Protein AF-A0A2E6W695-F1 (afdb_monomer_lite)

Foldseek 3Di:
DDPQQDDPVLVVCVVVVAADPPPVDPQAWPASVQSRGNSSVCSVPPDDQLCVVCVRRVHDSVVSVVVVVVVVVVCCVDPNVVVVD

pLDDT: mean 93.93, std 8.45, range [51.88, 98.44]

Sequence (85 aa):
MKKDGLLDCSRECMSTNKSCKKTSCRFFINYKKEHNCALVAIYENGPMTLRQIGDRLGISFARVKQIESQALKKIENSSLKSFLN

Secondary structure (DSSP, 8-state):
--TT---HHHHHHHHHT-----TTSTTB-S-GGGTTBHHHHHHHH-S--HHHHHHHHTS-HHHHHHHHHHHHHHHHTSGGGGGG-

Structure (mmCIF, N/CA/C/O backbone):
data_AF-A0A2E6W695-F1
#
_entry.id   AF-A0A2E6W695-F1
#
loop_
_atom_site.group_PDB
_atom_site.id
_atom_site.type_symbol
_atom_site.label_atom_id
_atom_site.label_alt_id
_atom_site.label_comp_id
_atom_site.label_asym_id
_atom_site.label_entity_id
_atom_site.label_seq_id
_atom_site.pdbx_PDB_ins_code
_atom_site.Cartn_x
_atom_site.Cartn_y
_atom_site.Cartn_z
_atom_site.occupancy
_atom_site.B_iso_or_equiv
_atom_site.auth_seq_id
_atom_site.auth_comp_id
_atom_site.auth_asym_id
_atom_site.auth_atom_id
_atom_site.pdbx_PDB_model_num
ATOM 1 N N . MET A 1 1 ? -1.201 -21.084 12.165 1.00 51.88 1 MET A N 1
ATOM 2 C CA . MET A 1 1 ? -1.307 -19.712 11.612 1.00 51.88 1 MET A CA 1
ATOM 3 C C . MET A 1 1 ? -2.388 -19.698 10.546 1.00 51.88 1 MET A C 1
ATOM 5 O O . MET A 1 1 ? -2.425 -20.627 9.746 1.00 51.88 1 MET A O 1
ATOM 9 N N 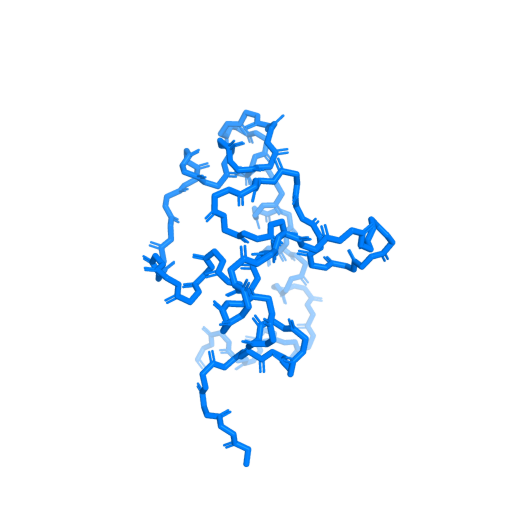. LYS A 1 2 ? -3.279 -18.699 10.543 1.00 62.91 2 LYS A N 1
ATOM 10 C CA . LYS A 1 2 ? -4.243 -18.530 9.444 1.00 62.91 2 LYS A CA 1
ATOM 11 C C . LYS A 1 2 ? -3.471 -18.186 8.161 1.00 62.91 2 LYS A C 1
ATOM 13 O O . LYS A 1 2 ? -2.501 -17.437 8.222 1.00 62.91 2 LYS A O 1
ATOM 18 N N . LYS A 1 3 ? -3.864 -18.766 7.023 1.00 80.25 3 LYS A N 1
ATOM 19 C CA . LYS A 1 3 ? -3.188 -18.606 5.716 1.00 80.25 3 LYS A CA 1
ATOM 20 C C . LYS A 1 3 ? -3.610 -17.331 4.960 1.00 80.25 3 LYS A C 1
ATOM 22 O O . LYS A 1 3 ? -3.287 -17.186 3.792 1.00 80.25 3 LYS A O 1
ATOM 27 N N . ASP A 1 4 ? -4.343 -16.433 5.616 1.00 88.38 4 ASP A N 1
ATOM 28 C CA . ASP A 1 4 ? -5.012 -15.271 5.011 1.00 88.38 4 ASP A CA 1
ATOM 29 C C . ASP A 1 4 ? -4.122 -14.016 4.889 1.00 88.38 4 ASP A C 1
ATOM 31 O O . ASP A 1 4 ? -4.520 -13.042 4.260 1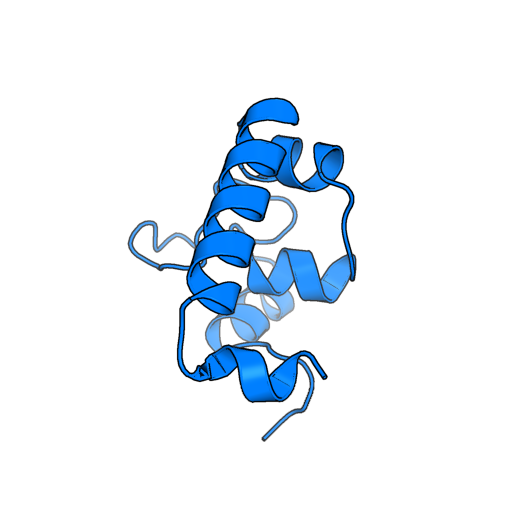.00 88.38 4 ASP A O 1
ATOM 35 N N . GLY A 1 5 ? -2.924 -14.015 5.486 1.00 89.50 5 GLY A N 1
ATOM 36 C CA . GLY A 1 5 ? -1.997 -12.876 5.443 1.00 89.50 5 GLY A CA 1
ATOM 37 C C . GLY A 1 5 ? -2.402 -11.675 6.311 1.00 89.50 5 GLY A C 1
ATOM 38 O O . GLY A 1 5 ? -1.727 -10.646 6.274 1.00 89.50 5 GLY A O 1
ATOM 39 N N . LEU A 1 6 ? -3.463 -11.788 7.118 1.00 95.62 6 LEU A N 1
ATOM 40 C CA . LEU A 1 6 ? -3.941 -10.707 7.982 1.00 95.62 6 LEU A CA 1
ATOM 41 C C . LEU A 1 6 ? -3.278 -10.734 9.366 1.00 95.62 6 LEU A C 1
ATOM 43 O O . LEU A 1 6 ? -3.071 -11.794 9.969 1.00 95.62 6 LEU A O 1
ATOM 47 N N . LEU A 1 7 ? -3.022 -9.544 9.913 1.00 95.69 7 LEU A N 1
ATOM 48 C CA . LEU A 1 7 ? -2.690 -9.362 11.328 1.00 95.69 7 LEU A CA 1
ATOM 49 C C . LEU A 1 7 ? -3.967 -9.306 12.174 1.00 95.69 7 LEU A C 1
ATOM 51 O O . LEU A 1 7 ? -5.044 -8.985 11.669 1.00 95.69 7 LEU A O 1
ATOM 55 N N . ASP A 1 8 ? -3.847 -9.545 13.480 1.00 96.19 8 ASP A N 1
ATOM 56 C CA . ASP A 1 8 ? -4.998 -9.485 14.390 1.00 96.19 8 ASP A CA 1
ATOM 57 C C . ASP A 1 8 ? -5.643 -8.096 14.420 1.00 96.19 8 ASP A C 1
ATOM 59 O O . ASP A 1 8 ? -6.864 -7.991 14.354 1.00 96.19 8 ASP A O 1
ATOM 63 N N . CYS A 1 9 ? -4.841 -7.027 14.368 1.00 96.50 9 CYS A N 1
ATOM 64 C CA . CYS A 1 9 ? -5.361 -5.661 14.276 1.00 96.50 9 CYS A CA 1
ATOM 65 C C . CYS A 1 9 ? -6.113 -5.386 12.962 1.00 96.50 9 CYS A C 1
ATOM 67 O O . CYS A 1 9 ? -7.061 -4.604 12.954 1.00 96.50 9 CYS A O 1
ATOM 69 N N . SER A 1 10 ? -5.733 -6.034 11.854 1.00 97.00 10 SER A N 1
ATOM 70 C CA . SER A 1 10 ? -6.470 -5.933 10.589 1.00 97.00 10 SER A CA 1
ATOM 71 C C . SER A 1 10 ? -7.843 -6.595 10.719 1.00 97.00 10 SER A C 1
ATOM 73 O O . SER A 1 10 ? -8.842 -5.996 10.329 1.00 97.00 10 SER A O 1
ATOM 75 N N . ARG A 1 11 ? -7.913 -7.781 11.345 1.00 96.62 11 ARG A N 1
ATOM 76 C CA . ARG A 1 11 ? -9.183 -8.482 11.617 1.00 96.62 11 ARG A CA 1
ATOM 77 C C . ARG A 1 11 ? -10.077 -7.700 12.579 1.00 96.62 11 ARG A C 1
ATOM 79 O O . ARG A 1 11 ? -11.292 -7.659 12.401 1.00 96.62 11 ARG A O 1
ATOM 86 N N . GLU A 1 12 ? -9.489 -7.055 13.582 1.00 96.88 12 GLU A N 1
ATOM 87 C CA . GLU A 1 12 ? -10.214 -6.175 14.501 1.00 96.88 12 GLU A CA 1
ATOM 88 C C . GLU A 1 12 ? -10.816 -4.970 13.765 1.00 96.88 12 GLU A C 1
ATOM 90 O O . GLU A 1 12 ? -12.000 -4.679 13.925 1.00 96.88 12 GLU A O 1
ATOM 95 N N . CYS A 1 13 ? -10.044 -4.303 12.901 1.00 97.38 13 CYS A N 1
ATOM 96 C CA . CYS A 1 13 ? -10.549 -3.181 12.105 1.00 97.38 13 CYS A CA 1
ATOM 97 C C . CYS A 1 13 ? -11.732 -3.596 11.217 1.00 97.38 13 CYS A C 1
ATOM 99 O O . CYS A 1 13 ? -12.732 -2.881 11.176 1.00 97.38 13 CYS A O 1
ATOM 101 N N . MET A 1 14 ? -11.644 -4.768 10.575 1.00 97.12 14 MET A N 1
ATOM 102 C CA . MET A 1 14 ? -12.719 -5.325 9.744 1.00 97.12 14 MET A CA 1
ATOM 103 C C . MET A 1 14 ? -13.963 -5.694 10.564 1.00 97.12 14 MET A C 1
ATOM 105 O O . MET A 1 14 ? -15.068 -5.280 10.234 1.00 97.12 14 MET A O 1
ATOM 109 N N . SER A 1 15 ? -13.796 -6.428 11.668 1.00 97.12 15 SER A N 1
ATOM 110 C CA . SER A 1 15 ? -14.922 -6.859 12.518 1.00 97.12 15 SER A CA 1
ATOM 111 C C . SER A 1 15 ? -15.628 -5.701 13.226 1.00 97.12 15 SER A C 1
ATOM 113 O O . SER A 1 15 ? -16.835 -5.756 13.443 1.00 97.12 15 SER A O 1
ATOM 115 N N . THR A 1 16 ? -14.897 -4.636 13.560 1.00 97.00 16 THR A N 1
ATOM 116 C CA . THR A 1 16 ? -15.459 -3.429 14.184 1.00 97.00 16 THR A CA 1
ATOM 117 C C . THR A 1 16 ? -15.871 -2.357 13.177 1.00 97.00 16 THR A C 1
ATOM 119 O O . THR A 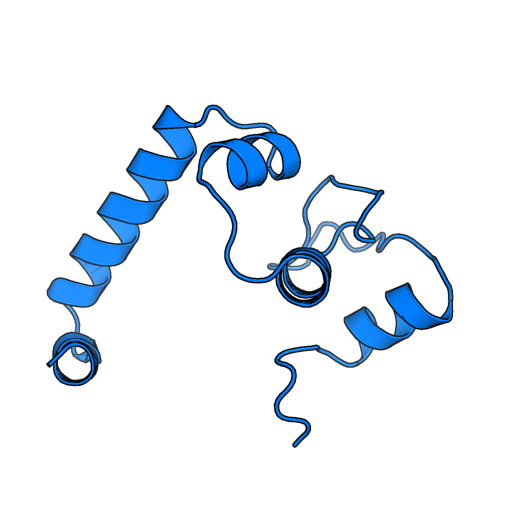1 16 ? -16.422 -1.333 13.582 1.00 97.00 16 THR A O 1
ATOM 122 N N . ASN A 1 17 ? -15.605 -2.572 11.884 1.00 95.94 17 ASN A N 1
ATOM 123 C CA . ASN A 1 17 ? -15.822 -1.618 10.798 1.00 95.94 17 ASN A CA 1
ATOM 124 C C . ASN A 1 17 ? -15.204 -0.227 11.077 1.00 95.94 17 ASN A C 1
ATOM 126 O O . ASN A 1 17 ? -15.795 0.817 10.795 1.00 95.94 17 ASN A O 1
ATOM 130 N N . LYS A 1 18 ? -14.009 -0.195 11.683 1.00 96.44 18 LYS A N 1
ATOM 131 C CA . LYS A 1 18 ? -13.306 1.042 12.068 1.00 96.44 18 LYS A CA 1
ATOM 132 C C . LYS A 1 18 ? -12.010 1.194 11.292 1.00 96.44 18 LYS A C 1
ATOM 134 O O . LYS A 1 18 ? -11.219 0.264 11.179 1.00 96.44 18 LYS A O 1
ATOM 139 N N . SER A 1 19 ? -11.747 2.401 10.795 1.00 96.81 19 SER A N 1
ATOM 140 C CA . SER A 1 19 ? -10.462 2.703 10.164 1.00 96.81 19 SER A CA 1
ATOM 141 C C . SER A 1 19 ? -9.342 2.808 11.201 1.00 96.81 19 SER A C 1
ATOM 143 O O . SER A 1 19 ? -9.494 3.448 12.246 1.00 96.81 19 SER A O 1
ATOM 145 N N . CYS A 1 20 ? -8.187 2.226 10.879 1.00 96.81 20 CYS A N 1
ATOM 146 C CA . CYS A 1 20 ? -6.989 2.310 11.699 1.00 96.81 20 CYS A CA 1
ATOM 147 C C . CYS A 1 20 ? -6.522 3.769 11.828 1.00 96.81 20 CYS A C 1
ATOM 149 O O . CYS A 1 20 ? -6.502 4.524 10.852 1.00 96.81 20 CYS A O 1
ATOM 151 N N . LYS A 1 21 ? -6.125 4.162 13.044 1.00 96.75 21 LYS A N 1
ATOM 152 C CA . LYS A 1 21 ? -5.604 5.506 13.359 1.00 96.75 21 LYS A CA 1
ATOM 153 C C . LYS A 1 21 ? -4.081 5.544 13.518 1.00 96.75 21 LYS A C 1
ATOM 155 O O . LYS A 1 21 ? -3.505 6.616 13.668 1.00 96.75 21 LYS A O 1
ATOM 160 N N . LYS A 1 22 ? -3.415 4.385 13.508 1.00 97.00 22 LYS A N 1
ATOM 161 C CA . LYS A 1 22 ? -1.969 4.272 13.733 1.00 97.00 22 LYS A CA 1
ATOM 162 C C . LYS A 1 22 ? -1.197 4.587 12.449 1.00 97.00 22 LYS A C 1
ATOM 164 O O . LYS A 1 22 ? -0.800 3.679 11.723 1.00 97.00 22 LYS A O 1
ATOM 169 N N . THR A 1 23 ? -0.958 5.871 12.201 1.00 96.75 23 THR A N 1
ATOM 170 C CA . THR A 1 23 ? -0.228 6.374 11.021 1.00 96.75 23 THR A CA 1
ATOM 171 C C . THR A 1 23 ? 1.231 5.915 10.956 1.00 96.75 23 THR A C 1
ATOM 173 O O . THR A 1 23 ? 1.796 5.838 9.873 1.00 96.75 23 THR A O 1
ATOM 176 N N . SER A 1 24 ? 1.837 5.545 12.090 1.00 97.25 24 SER A N 1
ATOM 177 C CA . SER A 1 24 ? 3.197 4.988 12.155 1.00 97.25 24 SER A CA 1
ATOM 178 C C . SER A 1 24 ? 3.300 3.516 11.736 1.00 97.25 24 SER A C 1
ATOM 180 O O . SER A 1 24 ? 4.393 2.954 11.698 1.00 97.25 24 SER A O 1
ATOM 182 N N . CYS A 1 25 ? 2.179 2.845 11.455 1.00 97.31 25 CYS A N 1
ATOM 183 C CA . CYS A 1 25 ? 2.196 1.457 11.009 1.00 97.31 25 CYS A CA 1
ATOM 184 C C . CYS A 1 25 ? 2.737 1.351 9.576 1.00 97.31 25 CYS A C 1
ATOM 186 O O . CYS A 1 25 ? 2.259 2.038 8.681 1.00 97.31 25 CYS A O 1
ATO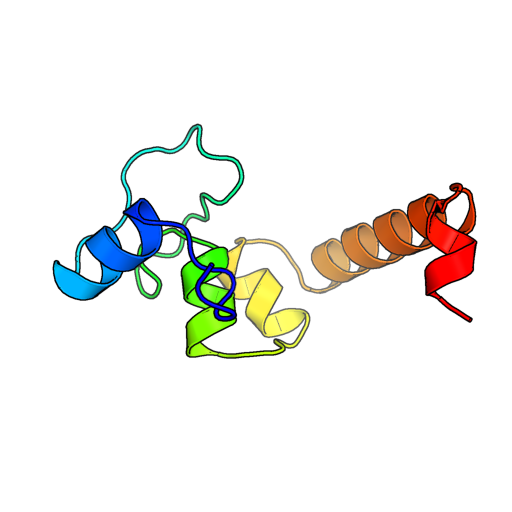M 188 N N . ARG A 1 26 ? 3.650 0.405 9.320 1.00 96.94 26 ARG A N 1
ATOM 189 C CA . ARG A 1 26 ? 4.187 0.134 7.969 1.00 96.94 26 ARG A CA 1
ATOM 190 C C . ARG A 1 26 ? 3.137 -0.256 6.919 1.00 96.94 26 ARG A C 1
ATOM 192 O O . ARG A 1 26 ? 3.417 -0.173 5.733 1.00 96.94 26 ARG A O 1
ATOM 199 N N . PHE A 1 27 ? 1.964 -0.722 7.354 1.00 97.12 27 PHE A N 1
ATOM 200 C CA . PHE A 1 27 ? 0.845 -1.089 6.479 1.00 97.12 27 PHE A CA 1
ATOM 201 C C . PHE A 1 27 ? -0.242 -0.010 6.434 1.00 97.12 27 PHE A C 1
ATOM 203 O O . PHE A 1 27 ? -1.304 -0.249 5.861 1.00 97.12 27 PHE A O 1
ATOM 210 N N . PHE A 1 28 ? -0.023 1.139 7.078 1.00 97.94 28 PHE A N 1
ATOM 211 C CA . PHE A 1 28 ? -0.970 2.241 7.035 1.00 97.94 28 PHE A CA 1
ATOM 212 C C . PHE A 1 28 ? -1.003 2.841 5.630 1.00 97.94 28 PHE A C 1
ATOM 214 O O . PHE A 1 28 ? 0.032 3.200 5.071 1.00 97.94 28 PHE A O 1
ATOM 221 N N . ILE A 1 29 ? -2.206 2.981 5.089 1.00 97.38 29 ILE A N 1
ATOM 222 C CA . ILE A 1 29 ? -2.482 3.725 3.860 1.00 97.38 29 ILE A CA 1
ATOM 223 C C . ILE A 1 29 ? -3.630 4.679 4.152 1.00 97.38 29 ILE A C 1
ATOM 225 O O . ILE A 1 29 ? -4.534 4.336 4.908 1.00 97.38 29 ILE A O 1
ATOM 229 N N . ASN A 1 30 ? -3.625 5.880 3.580 1.00 97.25 30 ASN A N 1
ATOM 230 C CA . ASN A 1 30 ? -4.709 6.835 3.807 1.00 97.25 30 ASN A CA 1
ATOM 231 C C . ASN A 1 30 ? -5.925 6.506 2.923 1.00 97.25 30 ASN A C 1
ATOM 233 O O . ASN A 1 30 ? -6.287 7.267 2.029 1.00 97.25 30 ASN A O 1
ATOM 237 N N . TYR A 1 31 ? -6.533 5.343 3.162 1.00 97.62 31 TYR A N 1
ATOM 238 C CA . TYR A 1 31 ? -7.652 4.824 2.385 1.00 97.62 31 TYR A CA 1
ATOM 239 C C . TYR A 1 31 ? -8.726 4.226 3.299 1.00 97.62 31 TYR A C 1
ATOM 241 O O . TYR A 1 31 ? -8.704 3.050 3.670 1.00 97.62 31 TYR A O 1
ATOM 249 N N . LYS A 1 32 ? -9.692 5.069 3.683 1.00 96.56 32 LYS A N 1
ATOM 250 C CA . LYS A 1 32 ? -10.684 4.748 4.724 1.00 96.56 32 LYS A CA 1
ATOM 251 C C . LYS A 1 32 ? -11.599 3.579 4.376 1.00 96.56 32 LYS A C 1
ATOM 253 O O . LYS A 1 32 ? -12.017 2.882 5.298 1.00 96.56 32 LYS A O 1
ATOM 258 N N . LYS A 1 33 ? -11.889 3.381 3.081 1.00 96.00 33 LYS A N 1
ATOM 259 C CA . LYS A 1 33 ? -12.759 2.301 2.586 1.00 96.00 33 LYS A CA 1
ATOM 260 C C . LYS A 1 33 ? -12.239 0.917 2.980 1.00 96.00 33 LYS A C 1
ATOM 262 O O . LYS A 1 33 ? -13.044 0.039 3.222 1.00 96.00 33 LYS A O 1
ATOM 267 N N . GLU A 1 34 ? -10.921 0.774 3.117 1.00 97.25 34 GLU A N 1
ATOM 268 C CA . GLU A 1 34 ? -10.241 -0.482 3.473 1.00 97.25 34 GLU A CA 1
ATOM 269 C C . GLU A 1 34 ? -9.509 -0.308 4.810 1.00 97.25 34 GLU A C 1
ATOM 271 O O . GLU A 1 34 ? -8.342 -0.660 4.997 1.00 97.25 34 GLU A O 1
ATOM 276 N N . HIS A 1 35 ? -10.191 0.356 5.743 1.00 97.81 35 HIS A N 1
ATOM 277 C CA . HIS A 1 35 ? -9.753 0.575 7.118 1.00 97.81 35 HIS A CA 1
ATOM 278 C C . HIS A 1 35 ? -8.360 1.200 7.290 1.00 97.81 35 HIS A C 1
ATOM 280 O O . HIS A 1 35 ? -7.721 1.008 8.327 1.00 97.81 35 HIS A O 1
ATOM 286 N N . ASN A 1 36 ? -7.894 1.989 6.320 1.00 98.06 36 ASN A N 1
ATOM 287 C CA . ASN A 1 36 ? -6.543 2.549 6.288 1.00 98.06 36 ASN A CA 1
ATOM 288 C C . ASN A 1 36 ? -5.425 1.485 6.364 1.00 98.06 36 ASN A C 1
ATOM 290 O O . ASN A 1 36 ? -4.361 1.740 6.935 1.00 98.06 36 ASN A O 1
ATOM 294 N N . CYS A 1 37 ? -5.656 0.276 5.841 1.00 97.94 37 CYS A N 1
ATOM 295 C CA . CYS A 1 37 ? -4.726 -0.843 5.968 1.00 97.94 37 CYS A CA 1
ATOM 296 C C . CYS A 1 37 ? -4.468 -1.540 4.628 1.00 97.94 37 CYS A C 1
ATOM 298 O O . CYS A 1 37 ? -5.372 -2.111 4.025 1.00 97.94 37 CYS A O 1
ATOM 300 N N . ALA A 1 38 ? -3.202 -1.589 4.208 1.00 97.56 38 ALA A N 1
ATOM 301 C CA . ALA A 1 38 ? -2.796 -2.272 2.982 1.00 97.56 38 ALA A CA 1
ATOM 302 C C . ALA A 1 38 ? -3.103 -3.780 3.002 1.00 97.56 38 ALA A C 1
ATOM 304 O O . ALA A 1 38 ? -3.429 -4.347 1.966 1.00 97.56 38 ALA A O 1
ATOM 305 N N . LEU A 1 39 ? -3.033 -4.437 4.168 1.00 97.12 39 LEU A N 1
ATOM 306 C CA . LEU A 1 39 ? -3.349 -5.868 4.274 1.00 97.12 39 LEU A CA 1
ATOM 307 C C . LEU A 1 39 ? -4.841 -6.140 4.057 1.00 97.12 39 LEU A C 1
ATOM 309 O O . LEU A 1 39 ? -5.185 -7.110 3.393 1.00 97.12 39 LEU A O 1
ATOM 313 N N . VAL A 1 40 ? -5.711 -5.263 4.572 1.00 97.56 40 VAL A N 1
ATOM 314 C CA . VAL A 1 40 ? -7.159 -5.331 4.319 1.00 97.56 40 VAL A CA 1
ATOM 315 C C . VAL A 1 40 ? -7.431 -5.097 2.836 1.00 97.56 40 VAL A C 1
ATOM 317 O O . VAL A 1 40 ? -8.118 -5.899 2.217 1.00 97.56 40 VAL A O 1
ATOM 320 N N . ALA A 1 41 ? -6.814 -4.066 2.248 1.00 97.44 41 ALA A N 1
ATOM 321 C CA . ALA A 1 41 ? -6.942 -3.772 0.823 1.00 97.44 41 ALA A CA 1
ATOM 322 C C . ALA A 1 41 ? -6.604 -4.987 -0.058 1.00 97.44 41 ALA A C 1
ATOM 324 O O . ALA A 1 41 ? -7.35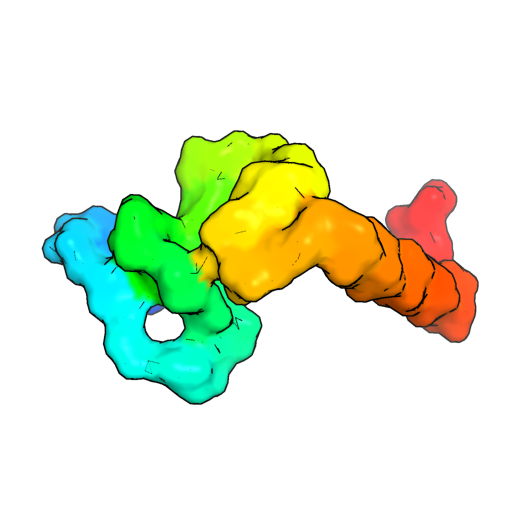4 -5.323 -0.971 1.00 97.44 41 ALA A O 1
ATOM 325 N N . ILE A 1 42 ? -5.495 -5.674 0.238 1.00 96.38 42 ILE A N 1
ATOM 326 C CA . ILE A 1 42 ? -5.076 -6.884 -0.483 1.00 96.38 42 ILE A CA 1
ATOM 327 C C . ILE A 1 42 ? -6.052 -8.039 -0.239 1.00 96.38 42 ILE A C 1
ATOM 329 O O . ILE A 1 42 ? -6.402 -8.742 -1.181 1.00 96.38 42 ILE A O 1
ATOM 333 N N . TYR A 1 43 ? -6.497 -8.240 1.001 1.00 96.56 43 TYR A N 1
ATOM 334 C CA . TYR A 1 43 ? -7.406 -9.333 1.346 1.00 96.56 43 TYR A CA 1
ATOM 335 C C . TYR A 1 43 ? -8.773 -9.203 0.657 1.00 96.56 43 TYR A C 1
ATOM 337 O O . TYR A 1 43 ? -9.295 -10.193 0.153 1.00 96.56 43 TYR A O 1
ATOM 345 N N . GLU A 1 44 ? -9.339 -7.996 0.594 1.00 95.88 44 GLU A N 1
ATOM 346 C CA . GLU A 1 44 ? -10.673 -7.760 0.022 1.00 95.88 44 GLU A CA 1
ATOM 347 C C . GLU A 1 44 ? -10.688 -7.725 -1.512 1.00 95.88 44 GLU A C 1
ATOM 349 O O . GLU A 1 44 ? -11.696 -8.077 -2.121 1.00 95.88 44 GLU A O 1
ATOM 354 N N . ASN A 1 45 ? -9.588 -7.307 -2.146 1.00 96.44 45 ASN A N 1
ATOM 355 C CA . ASN A 1 45 ? -9.540 -7.098 -3.599 1.00 96.44 45 ASN A CA 1
ATOM 356 C C . ASN A 1 45 ? -8.682 -8.133 -4.341 1.00 96.44 45 ASN A C 1
ATOM 358 O O . ASN A 1 45 ? -8.781 -8.243 -5.563 1.00 96.44 45 ASN A O 1
ATOM 362 N N . GLY A 1 46 ? -7.818 -8.868 -3.637 1.00 95.25 46 GLY A N 1
ATOM 363 C CA . GLY A 1 46 ? -6.809 -9.724 -4.252 1.00 95.25 46 GLY A CA 1
ATOM 364 C C . GLY A 1 46 ? -5.726 -8.924 -4.997 1.00 95.25 46 GLY A C 1
ATOM 365 O O . GLY A 1 46 ? -5.393 -7.799 -4.605 1.00 95.25 46 GLY A O 1
ATOM 366 N N . PRO A 1 47 ? -5.132 -9.495 -6.063 1.00 94.50 47 PRO A N 1
ATOM 367 C CA . PRO A 1 47 ? -4.200 -8.780 -6.928 1.00 94.50 47 PRO A CA 1
ATOM 368 C C . PRO A 1 47 ? -4.848 -7.533 -7.539 1.00 94.50 47 PRO A C 1
ATOM 370 O O . PRO A 1 47 ? -5.901 -7.604 -8.167 1.00 94.50 47 PRO A O 1
ATOM 373 N N . MET A 1 48 ? -4.191 -6.385 -7.389 1.00 96.81 48 MET A N 1
ATOM 374 C CA . MET A 1 48 ? -4.684 -5.100 -7.882 1.00 96.81 48 MET A CA 1
ATOM 375 C C . MET A 1 48 ? -3.829 -4.576 -9.031 1.00 96.81 48 MET A C 1
ATOM 377 O O . MET A 1 48 ? -2.617 -4.779 -9.084 1.00 96.81 48 MET A O 1
ATOM 381 N N . THR A 1 49 ? -4.459 -3.825 -9.929 1.00 97.94 49 THR A N 1
ATOM 382 C CA . THR A 1 49 ? -3.751 -3.086 -10.977 1.00 97.94 49 THR A CA 1
ATOM 383 C C . THR A 1 49 ? -2.952 -1.918 -10.392 1.00 97.94 49 THR A C 1
ATOM 385 O O . THR A 1 49 ? -3.299 -1.347 -9.357 1.00 97.94 49 THR A O 1
ATOM 388 N N . LEU A 1 50 ? -1.917 -1.472 -11.109 1.00 97.88 50 LEU A N 1
ATOM 389 C CA . LEU A 1 50 ? -1.108 -0.315 -10.698 1.00 97.88 50 LEU A CA 1
ATOM 390 C C . LEU A 1 50 ? -1.934 0.972 -10.530 1.00 97.88 50 LEU A C 1
ATOM 392 O O . LEU A 1 50 ? -1.587 1.815 -9.706 1.00 97.88 50 LEU A O 1
ATOM 396 N N . ARG A 1 51 ? -3.034 1.122 -11.284 1.00 97.94 51 ARG A N 1
ATOM 397 C CA . ARG A 1 51 ? -3.965 2.255 -11.141 1.00 97.94 51 ARG A CA 1
ATOM 398 C C . ARG A 1 51 ? -4.724 2.181 -9.819 1.00 97.94 51 ARG A C 1
ATOM 400 O O . ARG A 1 51 ? -4.658 3.120 -9.039 1.00 97.94 51 ARG A O 1
ATOM 407 N N . GLN A 1 52 ? -5.324 1.027 -9.525 1.00 97.94 52 GLN A N 1
ATOM 408 C CA . GLN A 1 52 ? -6.021 0.773 -8.260 1.00 97.94 52 GLN A CA 1
ATOM 409 C C . GLN A 1 52 ? -5.114 0.977 -7.037 1.00 97.94 52 GLN A C 1
ATOM 411 O O . GLN A 1 52 ? -5.567 1.476 -6.006 1.00 97.94 52 GLN A O 1
ATOM 416 N N . ILE A 1 53 ? -3.839 0.597 -7.139 1.00 98.00 53 ILE A N 1
ATOM 417 C CA . ILE A 1 53 ? -2.844 0.830 -6.085 1.00 98.00 53 ILE A CA 1
ATOM 418 C C . ILE A 1 53 ? -2.529 2.328 -5.961 1.00 98.00 53 ILE A C 1
ATOM 420 O O . ILE A 1 53 ? -2.469 2.851 -4.849 1.00 98.00 53 ILE A O 1
ATOM 424 N N . GLY A 1 54 ? -2.362 3.028 -7.087 1.00 97.75 54 GLY A N 1
ATOM 425 C CA . GLY A 1 54 ? -2.127 4.473 -7.116 1.00 97.75 54 GLY A CA 1
ATOM 426 C C . GLY A 1 54 ? -3.243 5.261 -6.432 1.00 97.75 54 GLY A C 1
ATOM 427 O O . GLY A 1 54 ? -2.958 6.100 -5.578 1.00 97.75 54 GLY A O 1
ATOM 428 N N . ASP A 1 55 ? -4.499 4.906 -6.713 1.00 97.25 55 ASP A N 1
ATOM 429 C CA . ASP A 1 55 ? -5.685 5.526 -6.109 1.00 97.25 55 ASP A CA 1
ATOM 430 C C . ASP A 1 55 ? -5.715 5.376 -4.577 1.00 97.25 55 ASP A C 1
ATOM 432 O O . ASP A 1 55 ? -6.134 6.287 -3.865 1.00 97.25 55 ASP A O 1
ATOM 436 N N . ARG A 1 56 ? -5.242 4.239 -4.047 1.00 97.31 56 ARG A N 1
ATOM 437 C CA . ARG A 1 56 ? -5.188 3.958 -2.599 1.00 97.31 56 ARG A CA 1
ATOM 438 C C . ARG A 1 56 ? -4.048 4.677 -1.891 1.00 97.31 56 ARG A C 1
ATOM 440 O O . ARG A 1 56 ? -4.193 5.109 -0.750 1.00 97.31 56 ARG A O 1
ATOM 447 N N . LEU A 1 57 ? -2.901 4.764 -2.558 1.00 96.94 57 LEU A N 1
ATOM 448 C CA . LEU A 1 57 ? -1.689 5.377 -2.018 1.00 96.94 57 LEU A CA 1
ATOM 449 C C . LEU A 1 57 ? -1.632 6.895 -2.250 1.00 96.94 57 LEU A C 1
ATOM 451 O O . LEU A 1 57 ? -0.786 7.559 -1.655 1.00 96.94 57 LEU A O 1
ATOM 455 N N . GLY A 1 58 ? -2.504 7.445 -3.100 1.00 96.81 58 GLY A N 1
ATOM 456 C CA . GLY A 1 58 ? -2.495 8.861 -3.469 1.00 96.81 58 GLY A CA 1
ATOM 457 C C . GLY A 1 58 ? -1.307 9.241 -4.359 1.00 96.81 58 GLY A C 1
ATOM 458 O O . GLY A 1 58 ? -0.792 10.352 -4.256 1.00 96.81 58 GLY A O 1
ATOM 459 N N . ILE A 1 59 ? -0.839 8.318 -5.206 1.00 97.50 59 ILE A N 1
ATOM 460 C CA . ILE A 1 59 ? 0.299 8.525 -6.116 1.00 97.50 59 ILE A CA 1
ATOM 461 C C . ILE A 1 59 ? -0.054 8.108 -7.546 1.00 97.50 59 ILE A C 1
ATOM 463 O O . ILE A 1 59 ? -0.934 7.282 -7.773 1.00 97.50 59 ILE A O 1
ATOM 467 N N . SER A 1 60 ? 0.656 8.656 -8.534 1.00 98.00 60 SER A N 1
ATOM 468 C CA . SER A 1 60 ? 0.402 8.328 -9.941 1.00 98.00 60 SER A CA 1
ATOM 469 C C . SER A 1 60 ? 0.730 6.867 -10.267 1.00 98.00 60 SER A C 1
ATOM 471 O O . SER A 1 60 ? 1.655 6.281 -9.699 1.00 98.00 60 SER A O 1
ATOM 473 N N . PHE A 1 61 ? 0.038 6.289 -11.257 1.00 96.62 61 PHE A N 1
ATOM 474 C CA . PHE A 1 61 ? 0.321 4.925 -11.733 1.00 96.62 61 PHE A CA 1
ATOM 475 C C . PHE A 1 61 ? 1.798 4.750 -12.133 1.00 96.62 61 PHE A C 1
ATOM 477 O O . PHE A 1 61 ? 2.405 3.713 -11.869 1.00 96.62 61 PHE A O 1
ATOM 484 N N . ALA A 1 62 ? 2.392 5.786 -12.740 1.00 98.00 62 ALA A N 1
ATOM 485 C CA . ALA A 1 62 ? 3.792 5.793 -13.140 1.00 98.00 62 ALA A CA 1
ATOM 486 C C . ALA A 1 62 ? 4.711 5.695 -11.916 1.00 98.00 62 ALA A C 1
ATOM 488 O O . ALA A 1 62 ? 5.701 4.963 -11.942 1.00 98.00 62 ALA A O 1
ATOM 489 N N . ARG A 1 63 ? 4.359 6.370 -10.813 1.00 98.31 63 ARG A N 1
ATOM 490 C CA . ARG A 1 63 ? 5.111 6.279 -9.562 1.00 98.31 63 ARG A CA 1
ATOM 491 C C . ARG A 1 63 ? 5.010 4.890 -8.934 1.00 98.31 63 ARG A C 1
ATOM 493 O O . ARG A 1 63 ? 6.032 4.373 -8.488 1.00 98.31 63 ARG A O 1
ATOM 500 N N . VAL A 1 64 ? 3.828 4.267 -8.951 1.00 98.19 64 VAL A N 1
ATOM 501 C CA . VAL A 1 64 ? 3.662 2.868 -8.510 1.00 98.19 64 VAL A CA 1
ATOM 502 C C . VAL A 1 64 ? 4.558 1.946 -9.338 1.00 98.19 64 VAL A C 1
ATOM 504 O O . VAL A 1 64 ? 5.324 1.173 -8.765 1.00 98.19 64 VAL A O 1
ATOM 507 N N . LYS A 1 65 ? 4.546 2.085 -10.674 1.00 98.19 65 LYS A N 1
ATOM 508 C CA . LYS A 1 65 ? 5.386 1.273 -11.5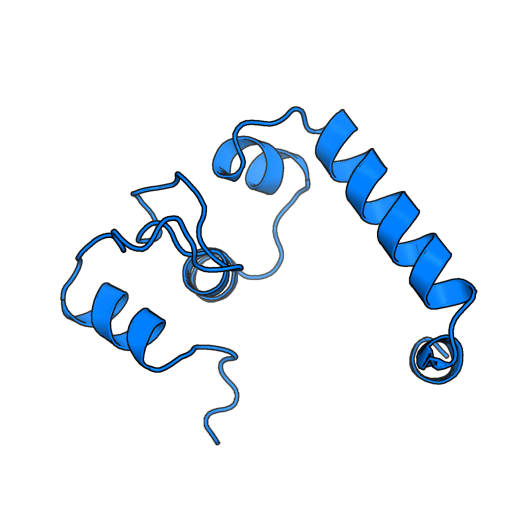69 1.00 98.19 65 LYS A CA 1
ATOM 509 C C . LYS A 1 65 ? 6.875 1.429 -11.267 1.00 98.19 65 LYS A C 1
ATOM 511 O O . LYS A 1 65 ? 7.601 0.443 -11.237 1.00 98.19 65 LYS A O 1
ATOM 516 N N . GLN A 1 66 ? 7.339 2.654 -11.025 1.00 98.44 66 GLN A N 1
ATOM 517 C CA . GLN A 1 66 ? 8.735 2.906 -10.660 1.00 98.44 66 GLN A CA 1
ATOM 518 C C . GLN A 1 66 ? 9.129 2.199 -9.358 1.00 98.44 66 GLN A C 1
ATOM 520 O O . GLN A 1 66 ? 10.210 1.617 -9.294 1.00 98.44 66 GLN A O 1
ATOM 525 N N . ILE A 1 67 ? 8.271 2.252 -8.331 1.00 97.56 67 ILE A N 1
ATOM 526 C CA . ILE A 1 67 ? 8.517 1.582 -7.046 1.00 97.56 67 ILE A CA 1
ATOM 527 C C . ILE A 1 67 ? 8.579 0.064 -7.244 1.00 97.56 67 ILE A C 1
ATOM 529 O O . ILE A 1 67 ? 9.531 -0.563 -6.782 1.00 97.56 67 ILE A O 1
ATOM 533 N N . GLU A 1 68 ? 7.612 -0.511 -7.963 1.00 96.88 68 GLU A N 1
ATOM 534 C CA . GLU A 1 68 ? 7.567 -1.943 -8.280 1.00 96.88 68 GLU A CA 1
ATOM 535 C C . GLU A 1 68 ? 8.838 -2.392 -9.015 1.00 96.88 68 GLU A C 1
ATOM 537 O O . GLU A 1 68 ? 9.527 -3.296 -8.549 1.00 96.88 68 GLU A O 1
ATOM 542 N N . SER A 1 69 ? 9.206 -1.725 -10.114 1.00 97.00 69 SER A N 1
ATOM 543 C CA . SER A 1 69 ? 10.403 -2.075 -10.889 1.00 97.00 69 SER A CA 1
ATOM 544 C C . SER A 1 69 ? 11.684 -2.000 -10.051 1.00 97.00 69 SER A C 1
ATOM 546 O O . SER A 1 69 ? 12.558 -2.857 -10.172 1.00 97.00 69 SER A O 1
ATOM 548 N N . GLN A 1 70 ? 11.814 -0.994 -9.179 1.00 97.12 70 GLN A N 1
ATOM 549 C CA . GLN A 1 70 ? 12.964 -0.892 -8.276 1.00 97.12 70 GLN A CA 1
ATOM 550 C C . GLN A 1 70 ? 12.974 -1.999 -7.219 1.00 97.12 70 GLN A C 1
ATOM 552 O O . GLN A 1 70 ? 14.046 -2.496 -6.875 1.00 97.12 70 GLN A O 1
ATOM 557 N N . ALA A 1 71 ? 11.807 -2.387 -6.700 1.00 94.88 71 ALA A N 1
ATOM 558 C CA . ALA A 1 71 ? 11.689 -3.492 -5.759 1.00 94.88 71 ALA A CA 1
ATOM 559 C C . ALA A 1 71 ? 12.089 -4.819 -6.419 1.00 94.88 71 ALA A C 1
ATOM 561 O O . ALA A 1 71 ? 12.931 -5.527 -5.872 1.00 94.88 71 ALA A O 1
ATOM 562 N N . LEU A 1 72 ? 11.585 -5.103 -7.624 1.00 93.56 72 LEU A N 1
ATOM 563 C CA . LEU A 1 72 ? 11.952 -6.295 -8.395 1.00 93.56 72 LEU A CA 1
ATOM 564 C C . LEU A 1 72 ? 13.459 -6.346 -8.671 1.00 93.56 72 LEU A C 1
ATOM 566 O O . LEU A 1 72 ? 14.101 -7.341 -8.348 1.00 93.56 72 LEU A O 1
ATOM 570 N N . LYS A 1 73 ? 14.061 -5.238 -9.123 1.00 94.56 73 LYS A N 1
ATOM 571 C CA . LYS A 1 73 ? 15.514 -5.155 -9.344 1.00 94.56 73 LYS A CA 1
ATOM 572 C C . LYS A 1 73 ? 16.327 -5.410 -8.069 1.00 94.56 73 LYS A C 1
ATOM 574 O O . LYS A 1 73 ? 17.413 -5.981 -8.127 1.00 94.56 73 LYS A O 1
ATOM 579 N N . LYS A 1 74 ? 15.841 -4.984 -6.898 1.00 93.75 74 LYS A N 1
ATOM 580 C CA . LYS A 1 74 ? 16.502 -5.290 -5.615 1.00 93.75 74 LYS A CA 1
ATOM 581 C C . LYS A 1 74 ? 16.411 -6.775 -5.277 1.00 93.75 74 LYS A C 1
ATOM 583 O O . LYS A 1 74 ? 17.398 -7.335 -4.814 1.00 93.75 74 LYS A O 1
ATOM 588 N N . ILE A 1 75 ? 15.263 -7.402 -5.530 1.00 93.62 75 ILE A N 1
ATOM 589 C CA . ILE A 1 75 ? 15.061 -8.836 -5.295 1.00 93.62 75 ILE A CA 1
ATOM 590 C C . ILE A 1 75 ? 15.974 -9.656 -6.215 1.00 93.62 75 ILE A C 1
ATOM 592 O O . ILE A 1 75 ? 16.663 -10.551 -5.728 1.00 93.62 75 ILE A O 1
ATOM 596 N N . GLU A 1 76 ? 16.063 -9.296 -7.498 1.00 90.50 76 GLU A N 1
ATOM 597 C CA . GLU A 1 76 ? 16.959 -9.929 -8.479 1.00 90.50 76 GLU A CA 1
ATOM 598 C C . GLU A 1 76 ? 18.434 -9.911 -8.058 1.00 90.50 76 GLU A C 1
ATOM 600 O O . GLU A 1 76 ? 19.176 -10.832 -8.386 1.00 90.50 76 GLU A O 1
ATOM 605 N N . ASN A 1 77 ? 18.860 -8.880 -7.326 1.00 90.81 77 ASN A N 1
ATOM 606 C CA . ASN A 1 77 ? 20.234 -8.727 -6.839 1.00 90.81 77 ASN A CA 1
ATOM 607 C C . ASN A 1 77 ? 20.425 -9.216 -5.392 1.00 90.81 77 ASN A C 1
ATOM 609 O O . ASN A 1 77 ? 21.450 -8.938 -4.774 1.00 90.81 77 ASN A O 1
ATOM 613 N N . SER A 1 78 ? 19.439 -9.919 -4.835 1.00 93.06 78 SER A N 1
ATOM 614 C CA . SER A 1 78 ? 19.469 -10.447 -3.470 1.00 93.06 78 SER A CA 1
ATOM 615 C C . SER A 1 78 ? 19.517 -11.975 -3.456 1.00 93.06 78 SER A C 1
ATOM 617 O O . SER A 1 78 ? 19.230 -12.635 -4.455 1.00 93.06 78 SER A O 1
ATOM 619 N N . SER A 1 79 ? 19.796 -12.554 -2.286 1.00 90.62 79 SER A N 1
ATOM 620 C CA . SER A 1 79 ? 19.698 -14.002 -2.060 1.00 90.62 79 SER A CA 1
ATOM 621 C C . SER A 1 79 ? 18.295 -14.568 -2.312 1.00 90.62 79 SER A C 1
ATOM 623 O O . SER A 1 79 ? 18.152 -15.775 -2.468 1.00 90.62 79 SER A O 1
ATOM 625 N N . LEU A 1 80 ? 17.268 -13.712 -2.394 1.00 88.75 80 LEU A N 1
ATOM 626 C CA . LEU A 1 80 ? 15.892 -14.116 -2.670 1.00 88.75 80 LEU A CA 1
ATOM 627 C C . LEU A 1 80 ? 15.652 -14.494 -4.137 1.00 88.75 80 LEU A C 1
ATOM 629 O O . LEU A 1 80 ? 14.605 -15.059 -4.444 1.00 88.75 80 LEU A O 1
ATOM 633 N N . LYS A 1 81 ? 16.605 -14.226 -5.043 1.00 85.88 81 LYS A N 1
ATOM 634 C CA . LYS A 1 81 ? 16.495 -14.601 -6.460 1.00 85.88 81 LYS A CA 1
ATOM 635 C C . LYS A 1 81 ? 16.232 -16.099 -6.653 1.00 85.88 81 LYS A C 1
ATOM 637 O O . LYS A 1 81 ? 15.546 -16.471 -7.597 1.00 85.88 81 LYS A O 1
ATOM 642 N N . SER A 1 82 ? 16.740 -16.952 -5.761 1.00 84.62 82 SER A N 1
ATOM 643 C CA . SER A 1 82 ? 16.530 -18.404 -5.826 1.00 84.62 82 SER A CA 1
ATOM 644 C C . SER A 1 82 ? 15.062 -18.821 -5.721 1.00 84.62 82 SER A C 1
ATOM 646 O O . SER A 1 82 ? 14.728 -19.902 -6.182 1.00 84.62 82 SER A O 1
ATOM 648 N N . PHE A 1 83 ? 14.192 -17.979 -5.158 1.00 79.19 83 PHE A N 1
ATOM 649 C CA . PHE A 1 83 ? 12.754 -18.243 -5.046 1.00 79.19 83 PHE A CA 1
ATOM 650 C C . PHE A 1 83 ? 11.946 -17.777 -6.266 1.00 79.19 83 PHE A C 1
ATOM 652 O O . PHE A 1 83 ? 10.731 -17.957 -6.287 1.00 79.19 83 PHE A O 1
ATOM 659 N N . LEU A 1 84 ? 12.587 -17.133 -7.249 1.00 68.12 84 LEU A N 1
ATOM 660 C CA . LEU A 1 84 ? 11.939 -16.661 -8.478 1.00 68.12 84 LEU A CA 1
ATOM 661 C C . LEU A 1 84 ? 12.069 -17.648 -9.652 1.00 68.12 84 LEU A C 1
ATOM 663 O O . LEU A 1 84 ? 11.513 -17.368 -10.711 1.00 68.12 84 LEU A O 1
ATOM 667 N N . ASN A 1 85 ? 12.787 -18.763 -9.467 1.00 57.69 85 ASN A N 1
ATOM 668 C CA . ASN A 1 85 ? 13.004 -19.813 -10.468 1.00 57.69 85 ASN A CA 1
ATOM 669 C C . ASN A 1 85 ? 12.377 -21.137 -10.033 1.00 57.69 85 ASN A C 1
ATOM 671 O O . ASN A 1 85 ? 12.510 -21.469 -8.833 1.00 57.69 85 ASN A O 1
#

Radius of gyration: 14.65 Å; chains: 1; bounding box: 36×29×28 Å